Protein AF-X1MJV5-F1 (afdb_monomer)

Nearest PDB structures (foldseek):
  1b0a-assembly1_A  TM=5.212E-01  e=1.208E+00  Escherichia coli K-12
  7cf7-assembly1_A  TM=3.583E-01  e=4.588E+00  Escherichia coli K-12
  5zyo-assembly2_B  TM=3.787E-01  e=8.660E+00  Escherichia coli K-12

Foldseek 3Di:
DDPPDPPPVVPPPPDDDDDPDPDDPDPDPCLSVVVSVLVVCLVDPDQAEEAEDQDPDDSCVVSVVVSVVSCVVSVHHYHYHHDYPPDDPVNRVVSVVVSVVRD

Structure (mmCIF, N/CA/C/O backbone):
data_AF-X1MJV5-F1
#
_entry.id  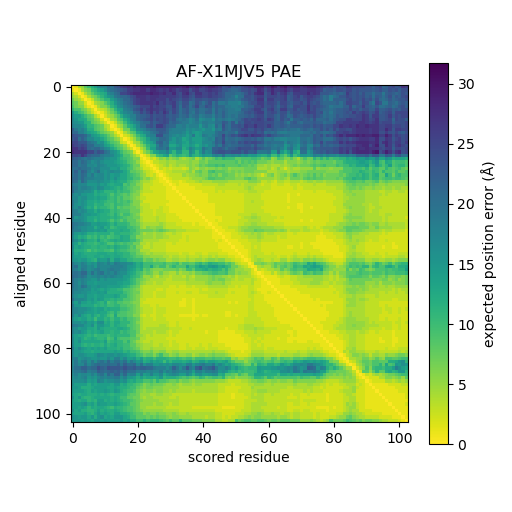 AF-X1MJV5-F1
#
loop_
_atom_site.group_PDB
_atom_site.id
_atom_site.type_symbol
_atom_site.label_atom_id
_atom_site.label_alt_id
_atom_site.label_comp_id
_atom_site.label_asym_id
_atom_site.label_entity_id
_atom_site.label_seq_id
_atom_site.pdbx_PDB_ins_code
_atom_site.Cartn_x
_atom_site.Cartn_y
_atom_site.Cartn_z
_atom_site.occupancy
_atom_site.B_iso_or_equiv
_atom_site.auth_seq_id
_atom_site.auth_comp_id
_atom_site.auth_asym_id
_atom_site.auth_atom_id
_atom_site.pdbx_PDB_model_num
ATOM 1 N N . ILE A 1 1 ? -4.841 -12.733 17.701 1.00 43.59 1 ILE A N 1
ATOM 2 C CA . ILE A 1 1 ? -5.838 -13.041 16.650 1.00 43.59 1 ILE A CA 1
ATOM 3 C C . ILE A 1 1 ? -5.185 -14.092 15.771 1.00 43.59 1 ILE A C 1
ATOM 5 O O . ILE A 1 1 ? -4.184 -13.783 15.140 1.00 43.59 1 ILE A O 1
ATOM 9 N N . PHE A 1 2 ? -5.620 -15.347 15.871 1.00 39.97 2 PHE A N 1
ATOM 10 C CA . PHE A 1 2 ? -5.118 -16.401 14.995 1.00 39.97 2 PHE A CA 1
ATOM 11 C C . PHE A 1 2 ? -5.715 -16.139 13.609 1.00 39.97 2 PHE A C 1
ATOM 13 O O . PHE A 1 2 ? -6.934 -16.061 13.475 1.00 39.97 2 PHE A O 1
ATOM 20 N N . ILE A 1 3 ? -4.864 -15.895 12.608 1.00 44.66 3 ILE A N 1
ATOM 21 C CA . ILE A 1 3 ? -5.269 -15.974 11.201 1.00 44.66 3 ILE A CA 1
ATOM 22 C C . ILE A 1 3 ? -5.415 -17.469 10.931 1.00 44.66 3 ILE A C 1
ATOM 24 O O . ILE A 1 3 ? -4.477 -18.139 10.502 1.00 44.66 3 ILE A O 1
ATOM 28 N N . ASP A 1 4 ? -6.562 -18.010 11.324 1.00 52.66 4 ASP A N 1
ATOM 29 C CA . ASP A 1 4 ? -6.954 -19.359 10.960 1.00 52.66 4 ASP A CA 1
ATOM 30 C C . ASP A 1 4 ? -7.269 -19.326 9.464 1.00 52.66 4 ASP A C 1
ATOM 32 O O . ASP A 1 4 ? -8.219 -18.681 9.032 1.00 52.66 4 ASP A O 1
ATOM 36 N N . GLU A 1 5 ? -6.373 -19.948 8.699 1.00 50.38 5 GLU A N 1
ATOM 37 C CA . GLU A 1 5 ? -6.489 -20.300 7.284 1.00 50.38 5 GLU A CA 1
ATOM 38 C C . GLU A 1 5 ? -6.995 -19.182 6.356 1.00 50.38 5 GLU A C 1
ATOM 40 O O . GLU A 1 5 ? -8.189 -18.985 6.149 1.00 50.38 5 GLU A O 1
ATOM 45 N N . VAL A 1 6 ? -6.058 -18.505 5.678 1.00 53.53 6 VAL A N 1
ATOM 46 C CA . VAL A 1 6 ? -6.387 -17.746 4.462 1.00 53.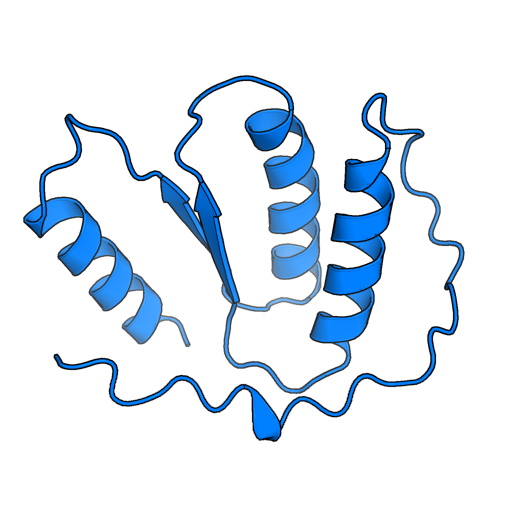53 6 VAL A CA 1
ATOM 47 C C . VAL A 1 6 ? -6.981 -18.742 3.452 1.00 53.53 6 VAL A C 1
ATOM 49 O O . VAL A 1 6 ? -6.271 -19.673 3.059 1.00 53.53 6 VAL A O 1
ATOM 52 N N . PRO A 1 7 ? -8.246 -18.596 3.013 1.00 49.66 7 PRO A N 1
ATOM 53 C CA . PRO A 1 7 ? -8.876 -19.541 2.100 1.00 49.66 7 PRO A CA 1
ATOM 54 C C . PRO A 1 7 ? -8.324 -19.335 0.684 1.00 49.66 7 PRO A C 1
ATOM 56 O O . PRO A 1 7 ? -8.938 -18.712 -0.178 1.00 49.66 7 PRO A O 1
ATOM 59 N N . ILE A 1 8 ? -7.131 -19.875 0.429 1.00 55.03 8 ILE A N 1
ATOM 60 C CA . ILE A 1 8 ? -6.456 -19.822 -0.878 1.00 55.03 8 ILE A CA 1
ATOM 61 C C . ILE A 1 8 ? -7.286 -20.565 -1.947 1.00 55.03 8 ILE A C 1
ATOM 63 O O . ILE A 1 8 ? -7.229 -20.229 -3.127 1.00 55.03 8 ILE A O 1
ATOM 67 N N . ASN A 1 9 ? -8.114 -21.533 -1.536 1.00 50.78 9 ASN A N 1
ATOM 68 C CA . ASN A 1 9 ? -8.869 -22.414 -2.432 1.00 50.78 9 ASN A CA 1
ATOM 69 C C . ASN A 1 9 ? -10.089 -21.771 -3.118 1.00 50.78 9 ASN A C 1
ATOM 71 O O . ASN A 1 9 ? -10.642 -22.380 -4.034 1.00 50.78 9 ASN A O 1
ATOM 75 N N . GLU A 1 10 ? -10.520 -20.570 -2.719 1.00 50.62 10 GLU A N 1
ATOM 76 C CA . GLU A 1 10 ? -11.667 -19.888 -3.347 1.00 50.62 10 GLU A CA 1
ATOM 77 C C . GLU A 1 10 ? -11.268 -18.894 -4.447 1.00 50.62 10 GLU A C 1
ATOM 79 O O . GLU A 1 10 ? -12.118 -18.450 -5.226 1.00 50.62 10 GLU A O 1
ATOM 84 N N . ILE A 1 11 ? -9.974 -18.586 -4.587 1.00 53.12 11 ILE A N 1
ATOM 85 C CA . ILE A 1 11 ? -9.480 -17.725 -5.662 1.00 53.12 11 ILE A CA 1
ATOM 86 C C . ILE A 1 11 ? -9.410 -18.560 -6.945 1.00 53.12 11 ILE A C 1
ATOM 88 O O . ILE A 1 11 ? -8.371 -19.110 -7.307 1.00 53.12 11 ILE A O 1
ATOM 92 N N . ARG A 1 12 ? -10.536 -18.674 -7.660 1.00 52.28 12 ARG A N 1
ATOM 93 C CA . ARG A 1 12 ? -10.522 -19.113 -9.062 1.00 52.28 12 ARG A CA 1
ATOM 94 C C . ARG A 1 12 ? -9.627 -18.157 -9.844 1.00 52.28 12 ARG A C 1
ATOM 96 O O . ARG A 1 12 ? -10.024 -17.018 -10.078 1.00 52.28 12 ARG A O 1
ATOM 103 N N . SER A 1 13 ? -8.450 -18.630 -10.251 1.00 49.16 13 SER A N 1
ATOM 104 C CA . SER A 1 13 ? -7.590 -17.948 -11.215 1.00 49.16 13 SER A CA 1
ATOM 105 C C . SER A 1 13 ? -8.375 -17.780 -12.522 1.00 49.16 13 SER A C 1
ATOM 107 O O . SER A 1 13 ? -8.651 -18.790 -13.180 1.00 49.16 13 SER A O 1
ATOM 109 N N . PRO A 1 14 ? -8.799 -16.560 -12.886 1.00 49.19 14 PRO A N 1
ATOM 110 C CA . PRO A 1 14 ? -9.470 -16.342 -14.151 1.00 49.19 14 PRO A CA 1
ATOM 111 C C . PRO A 1 14 ? -8.436 -16.524 -15.266 1.00 49.19 14 PRO A C 1
ATOM 113 O O . PRO A 1 14 ? -7.238 -16.300 -15.075 1.00 49.19 14 PRO A O 1
ATOM 116 N N . GLU A 1 15 ? -8.892 -16.971 -16.429 1.00 51.75 15 GLU A N 1
ATOM 117 C CA . GLU A 1 15 ? -8.052 -17.051 -17.620 1.00 51.75 15 GLU A CA 1
ATOM 118 C C . GLU A 1 15 ? -7.522 -15.641 -17.941 1.00 51.75 15 GLU A C 1
ATOM 120 O O . GLU A 1 15 ? -8.286 -14.680 -18.027 1.00 51.75 15 GLU A O 1
ATOM 125 N N . PHE A 1 16 ? -6.192 -15.512 -18.021 1.00 54.47 16 PHE A N 1
ATOM 126 C CA . PHE A 1 16 ? -5.476 -14.252 -18.228 1.00 54.47 16 PHE A CA 1
ATOM 127 C C . PHE A 1 16 ? -5.872 -13.615 -19.571 1.00 54.47 16 PHE A C 1
ATOM 129 O O . PHE A 1 16 ? -5.350 -13.995 -20.618 1.00 54.47 16 PHE A O 1
ATOM 136 N N . GLU A 1 17 ? -6.720 -12.588 -19.556 1.00 47.25 17 GLU A N 1
ATOM 137 C CA . GLU A 1 17 ? -6.773 -11.618 -20.651 1.00 47.25 17 GLU A CA 1
ATOM 138 C C . GLU A 1 17 ? -5.849 -10.447 -20.314 1.00 47.25 17 GLU A C 1
ATOM 140 O O . GLU A 1 17 ? -6.175 -9.569 -19.515 1.00 47.25 17 GLU A O 1
ATOM 145 N N . ILE A 1 18 ? -4.662 -10.448 -20.926 1.00 50.16 18 ILE A N 1
ATOM 146 C CA . ILE A 1 18 ? -3.684 -9.364 -20.809 1.00 50.16 18 ILE A CA 1
ATOM 147 C C . ILE A 1 18 ? -4.302 -8.097 -21.409 1.00 50.16 18 ILE A C 1
ATOM 149 O O . ILE A 1 18 ? -4.267 -7.869 -22.622 1.00 50.16 18 ILE A O 1
ATOM 153 N N . ARG A 1 19 ? -4.864 -7.239 -20.558 1.00 53.75 19 ARG A N 1
ATOM 154 C CA . ARG A 1 19 ? -5.161 -5.859 -20.931 1.00 53.75 19 ARG A CA 1
ATOM 155 C C . ARG A 1 19 ? -3.827 -5.135 -21.064 1.00 53.75 19 ARG A C 1
ATOM 157 O O . ARG A 1 19 ? -3.122 -4.938 -20.082 1.00 53.75 19 ARG A O 1
ATOM 164 N N . ASN A 1 20 ? -3.473 -4.753 -22.292 1.00 50.16 20 ASN A N 1
ATOM 165 C CA . ASN A 1 20 ? -2.338 -3.871 -22.561 1.00 50.16 20 ASN A CA 1
ATOM 166 C C . ASN A 1 20 ? -2.635 -2.472 -22.001 1.00 50.16 20 ASN A C 1
ATOM 168 O O . ASN A 1 20 ? -2.964 -1.547 -22.743 1.00 50.16 20 ASN A O 1
ATOM 172 N N . GLU A 1 21 ? -2.554 -2.311 -20.688 1.00 60.72 21 GLU A N 1
ATOM 173 C CA . GLU A 1 21 ? -2.437 -0.991 -20.098 1.00 60.72 21 GLU A CA 1
ATOM 174 C C . GLU A 1 21 ? -1.007 -0.480 -20.267 1.00 60.72 21 GLU A C 1
ATOM 176 O O . GLU A 1 21 ? -0.030 -1.226 -20.172 1.00 60.72 21 GLU A O 1
ATOM 181 N N . GLY A 1 22 ? -0.896 0.812 -20.582 1.00 65.75 22 GLY A N 1
ATOM 182 C CA . GLY A 1 22 ? 0.349 1.513 -20.888 1.00 65.75 22 GLY A CA 1
ATOM 183 C C . GLY A 1 22 ? 1.240 1.721 -19.666 1.00 65.75 22 GLY A C 1
ATOM 184 O O . GLY A 1 22 ? 1.559 2.859 -19.319 1.00 65.75 22 GLY A O 1
ATOM 185 N N . TYR A 1 23 ? 1.629 0.639 -18.999 1.00 73.62 23 TYR A N 1
ATOM 186 C CA . TYR A 1 23 ? 2.639 0.677 -17.955 1.00 73.62 23 TYR A CA 1
ATOM 187 C C . TYR A 1 23 ? 3.990 1.098 -18.534 1.00 73.62 23 TYR A C 1
ATOM 189 O O . TYR A 1 23 ? 4.324 0.734 -19.669 1.00 73.62 23 TYR A O 1
ATOM 197 N N . PRO A 1 24 ? 4.799 1.858 -17.773 1.00 76.69 24 PRO A N 1
ATOM 198 C CA . PRO A 1 24 ? 6.169 2.105 -18.178 1.00 76.69 24 PRO A CA 1
ATOM 199 C C . PRO A 1 24 ? 6.906 0.770 -18.293 1.00 76.69 24 PRO A C 1
ATOM 201 O O . PRO A 1 24 ? 6.609 -0.195 -17.588 1.00 76.69 24 PRO A O 1
ATOM 204 N N . LYS A 1 25 ? 7.899 0.716 -19.179 1.00 81.00 25 LYS A N 1
ATOM 205 C CA . LYS A 1 25 ? 8.775 -0.448 -19.264 1.00 81.00 25 LYS A CA 1
ATOM 206 C C . LYS A 1 25 ? 9.581 -0.544 -17.968 1.00 81.00 25 LYS A C 1
ATOM 208 O O . LYS A 1 25 ? 10.552 0.189 -17.793 1.00 81.00 25 LYS A O 1
ATOM 213 N N . PHE A 1 26 ? 9.161 -1.425 -17.067 1.00 83.88 26 PHE A N 1
ATOM 214 C CA . PHE A 1 26 ? 9.906 -1.712 -15.850 1.00 83.88 26 PHE A CA 1
ATOM 215 C C . PHE A 1 26 ? 11.272 -2.307 -16.199 1.00 83.88 26 PHE A C 1
ATOM 217 O O . PHE A 1 26 ? 11.411 -3.071 -17.155 1.00 83.88 26 PHE A O 1
ATOM 224 N N . HIS A 1 27 ? 12.285 -1.953 -15.409 1.00 83.31 27 HIS A N 1
ATOM 225 C CA . HIS A 1 27 ? 13.604 -2.576 -15.508 1.00 83.31 27 HIS A CA 1
ATOM 226 C C . HIS A 1 27 ? 13.594 -4.026 -15.011 1.00 83.31 27 HIS A C 1
ATOM 228 O O . HIS A 1 27 ? 14.403 -4.829 -15.466 1.00 83.31 27 HIS A O 1
ATOM 234 N N . TRP A 1 28 ? 12.672 -4.353 -14.103 1.00 84.88 28 TRP A N 1
ATOM 235 C CA . TRP A 1 28 ? 12.522 -5.677 -13.511 1.00 84.88 28 TRP A CA 1
ATOM 236 C C . TRP A 1 28 ? 11.370 -6.431 -14.168 1.00 84.88 28 TRP A C 1
ATOM 238 O O . TRP A 1 28 ? 10.263 -5.902 -14.275 1.00 84.88 28 TRP A O 1
ATOM 248 N N . GLU A 1 29 ? 11.631 -7.673 -14.578 1.00 77.00 29 GLU A N 1
ATOM 249 C CA . GLU A 1 29 ? 10.675 -8.509 -15.318 1.00 77.00 29 GLU A CA 1
ATOM 250 C C . GLU A 1 29 ? 9.367 -8.722 -14.543 1.00 77.00 29 GLU A C 1
ATOM 252 O O . GLU A 1 29 ? 8.282 -8.630 -15.115 1.00 77.00 29 GLU A O 1
ATOM 257 N N . PHE A 1 30 ? 9.461 -8.884 -13.222 1.00 82.81 30 PHE A N 1
ATOM 258 C CA . PHE A 1 30 ? 8.306 -9.094 -12.349 1.00 82.81 30 PHE A CA 1
ATOM 259 C C . PHE A 1 30 ? 7.449 -7.837 -12.136 1.00 82.81 30 PHE A C 1
ATOM 261 O O . PHE A 1 30 ? 6.295 -7.949 -11.733 1.00 82.81 30 PHE A O 1
ATOM 268 N N . GLY A 1 31 ? 7.964 -6.634 -12.424 1.00 87.69 31 GLY A N 1
ATOM 269 C CA . GLY A 1 31 ? 7.206 -5.394 -12.225 1.00 87.69 31 GLY A CA 1
ATOM 270 C C . GLY A 1 31 ? 5.950 -5.346 -13.092 1.00 87.69 31 GLY A C 1
ATOM 271 O O . GLY A 1 31 ? 4.883 -4.960 -12.625 1.00 87.69 31 GLY A O 1
ATOM 272 N N . LYS A 1 32 ? 6.050 -5.820 -14.340 1.00 86.50 32 LYS A N 1
ATOM 273 C CA . LYS A 1 32 ? 4.891 -5.931 -15.232 1.00 86.50 32 LYS A CA 1
ATOM 274 C C . LYS A 1 32 ? 3.885 -6.967 -14.715 1.00 86.50 32 LYS A C 1
ATOM 276 O O . LYS A 1 32 ? 2.694 -6.680 -14.677 1.00 86.50 32 LYS A O 1
ATOM 281 N N . GLU A 1 33 ? 4.373 -8.129 -14.283 1.00 88.12 33 GLU A N 1
ATOM 282 C CA . GLU A 1 33 ? 3.531 -9.217 -13.773 1.00 88.12 33 GLU A CA 1
ATOM 283 C C . GLU A 1 33 ? 2.726 -8.793 -12.533 1.00 88.12 33 GLU A C 1
ATOM 285 O O . GLU A 1 33 ? 1.532 -9.081 -12.440 1.00 88.12 33 GLU A O 1
ATOM 290 N N . ILE A 1 34 ? 3.354 -8.072 -11.597 1.00 90.50 34 ILE A N 1
ATOM 291 C CA . ILE A 1 34 ? 2.682 -7.537 -10.404 1.00 90.50 34 ILE A CA 1
ATOM 292 C C . ILE A 1 34 ? 1.518 -6.628 -10.807 1.00 90.50 34 ILE A C 1
ATOM 294 O O . ILE A 1 34 ? 0.407 -6.796 -10.305 1.00 90.50 34 ILE A O 1
ATOM 298 N N . MET A 1 35 ? 1.744 -5.703 -11.743 1.00 91.00 35 MET A N 1
ATOM 299 C CA . MET A 1 35 ? 0.704 -4.769 -12.182 1.00 91.00 35 MET A CA 1
ATOM 300 C C . MET A 1 35 ? -0.465 -5.477 -12.879 1.00 91.00 35 MET A C 1
ATOM 302 O O . MET A 1 35 ? -1.618 -5.165 -12.593 1.00 91.00 35 MET A O 1
ATOM 306 N N . GLU A 1 36 ? -0.193 -6.472 -13.727 1.00 88.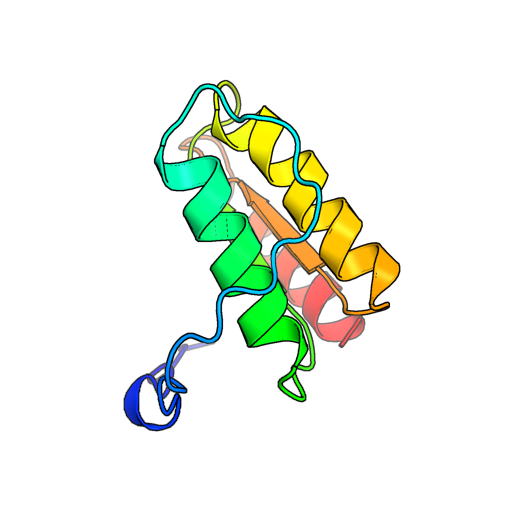94 36 GLU A N 1
ATOM 307 C CA . GLU A 1 36 ? -1.238 -7.272 -14.388 1.00 88.94 36 GLU A CA 1
ATOM 308 C C . GLU A 1 36 ? -2.086 -8.064 -13.377 1.00 88.94 36 GLU A C 1
ATOM 310 O O . GLU A 1 36 ? -3.315 -8.143 -13.494 1.00 88.94 36 GLU A O 1
ATOM 315 N N . LYS A 1 37 ? -1.451 -8.618 -12.338 1.00 90.56 37 LYS A N 1
ATOM 316 C CA . LYS A 1 37 ? -2.158 -9.295 -11.241 1.00 90.56 37 LYS A CA 1
ATOM 317 C C . LYS A 1 37 ? -3.014 -8.326 -10.433 1.00 90.56 37 LYS A C 1
ATOM 319 O O . LYS A 1 37 ? -4.144 -8.670 -10.097 1.00 90.56 37 LYS A O 1
ATOM 324 N N . ILE A 1 38 ? -2.518 -7.122 -10.155 1.00 92.69 38 ILE A N 1
ATOM 325 C CA . ILE A 1 38 ? -3.285 -6.080 -9.458 1.00 92.69 38 ILE A CA 1
ATOM 326 C C . ILE A 1 38 ? -4.514 -5.681 -10.268 1.00 92.69 38 ILE A C 1
ATOM 328 O O . ILE A 1 38 ? -5.608 -5.662 -9.711 1.00 92.69 38 ILE A O 1
ATOM 332 N N . ASP A 1 39 ? -4.375 -5.433 -11.572 1.00 91.00 39 ASP A N 1
ATOM 333 C CA . ASP A 1 39 ? -5.522 -5.123 -12.437 1.00 91.00 39 ASP A CA 1
ATOM 334 C C . ASP A 1 39 ? -6.568 -6.236 -12.409 1.00 91.00 39 ASP A C 1
ATOM 336 O O . ASP A 1 39 ? -7.769 -5.971 -12.396 1.00 91.00 39 ASP A O 1
ATOM 340 N N . THR A 1 40 ? -6.116 -7.489 -12.361 1.00 89.00 40 THR A N 1
ATOM 341 C CA . THR A 1 40 ? -6.999 -8.652 -12.258 1.00 89.00 40 THR A CA 1
ATOM 342 C C . THR A 1 40 ? -7.729 -8.678 -10.918 1.00 89.00 40 THR A C 1
ATOM 344 O O . THR A 1 40 ? -8.952 -8.783 -10.898 1.00 89.00 40 THR A O 1
ATOM 347 N N . ILE A 1 41 ? -7.001 -8.541 -9.807 1.00 90.75 41 ILE A N 1
ATOM 348 C CA . ILE A 1 41 ? -7.552 -8.552 -8.444 1.00 90.75 41 ILE A CA 1
ATOM 349 C C . ILE A 1 41 ? -8.551 -7.408 -8.242 1.00 90.75 41 ILE A C 1
ATOM 351 O O . ILE A 1 41 ? -9.584 -7.605 -7.611 1.00 90.75 41 ILE A O 1
ATOM 355 N N . LEU A 1 42 ? -8.293 -6.236 -8.820 1.00 90.25 42 LEU A N 1
ATOM 356 C CA . LEU A 1 42 ? -9.188 -5.079 -8.745 1.00 90.25 42 LEU A CA 1
ATOM 357 C C . LEU A 1 42 ? -10.523 -5.280 -9.479 1.00 90.25 42 LEU A C 1
ATOM 359 O O . LEU A 1 42 ? -11.471 -4.548 -9.208 1.00 90.25 42 LEU A O 1
ATOM 363 N N . ASN A 1 43 ? -10.634 -6.272 -10.371 1.00 90.00 43 ASN A N 1
ATOM 364 C CA . ASN A 1 43 ? -11.924 -6.657 -10.957 1.00 90.00 43 ASN A CA 1
ATOM 365 C C . ASN A 1 43 ? -12.781 -7.504 -10.001 1.00 90.00 43 ASN A C 1
ATOM 367 O O . ASN A 1 43 ? -13.963 -7.723 -10.272 1.00 90.00 43 ASN A O 1
ATOM 371 N N . TYR A 1 44 ? -12.209 -7.990 -8.897 1.00 89.94 44 TYR A N 1
ATOM 372 C CA . TYR A 1 44 ? -12.947 -8.665 -7.836 1.00 89.94 44 TYR A CA 1
ATOM 373 C C . TYR A 1 44 ? -13.451 -7.661 -6.799 1.00 89.94 44 TYR A C 1
ATOM 375 O O . TYR A 1 44 ? -12.870 -6.600 -6.585 1.00 89.94 44 TYR A O 1
ATOM 383 N N . ASN A 1 45 ? -14.528 -8.029 -6.103 1.00 89.12 45 ASN A N 1
ATOM 384 C CA . ASN A 1 45 ? -15.066 -7.234 -5.004 1.00 89.12 45 ASN A CA 1
ATOM 385 C C . ASN A 1 45 ? -14.245 -7.446 -3.720 1.00 89.12 45 ASN A C 1
ATOM 387 O O . ASN A 1 45 ? -14.670 -8.168 -2.817 1.00 89.12 45 ASN A O 1
ATOM 391 N N . ILE A 1 46 ? -13.050 -6.860 -3.671 1.00 93.06 46 ILE A N 1
ATOM 392 C CA . ILE A 1 46 ? -12.173 -6.879 -2.495 1.00 93.06 46 ILE A CA 1
ATOM 393 C C . ILE A 1 46 ? -12.439 -5.674 -1.584 1.00 93.06 46 ILE A C 1
ATOM 395 O O . ILE A 1 46 ? -12.671 -4.565 -2.059 1.00 93.06 46 ILE A O 1
ATOM 399 N N . ALA A 1 47 ? -12.370 -5.887 -0.268 1.00 94.62 47 ALA A N 1
ATOM 400 C CA . ALA A 1 47 ? -12.545 -4.819 0.723 1.00 94.62 47 ALA A CA 1
ATOM 401 C C . ALA A 1 47 ? -11.287 -3.945 0.881 1.00 94.62 47 ALA A C 1
ATOM 403 O O . ALA A 1 47 ? -11.374 -2.769 1.208 1.00 94.62 47 ALA A O 1
ATOM 404 N N . GLY A 1 48 ? -10.111 -4.509 0.608 1.00 94.31 48 GLY A N 1
ATOM 405 C CA . GLY A 1 48 ? -8.828 -3.828 0.704 1.00 94.31 48 GLY A CA 1
ATOM 406 C C . GLY A 1 48 ? -7.684 -4.756 0.307 1.00 94.31 48 GLY A C 1
ATOM 407 O O . GLY A 1 48 ? -7.894 -5.949 0.081 1.00 94.31 48 GLY A O 1
ATOM 408 N N . ALA A 1 49 ? -6.473 -4.216 0.219 1.00 95.56 49 ALA A N 1
ATOM 409 C CA . ALA A 1 49 ? -5.269 -4.985 -0.076 1.00 95.56 49 ALA A CA 1
ATOM 410 C C . ALA A 1 49 ? -4.106 -4.596 0.842 1.00 95.56 49 ALA A C 1
ATOM 412 O O . ALA A 1 49 ? -3.945 -3.434 1.212 1.00 95.56 49 ALA A O 1
ATOM 413 N N . ILE A 1 50 ? -3.277 -5.580 1.190 1.00 95.19 50 ILE A N 1
ATOM 414 C CA . ILE A 1 50 ? -2.061 -5.381 1.980 1.00 95.19 50 ILE A CA 1
ATOM 415 C C . ILE A 1 50 ? -0.885 -5.929 1.175 1.00 95.19 50 ILE A C 1
ATOM 417 O O . ILE A 1 50 ? -0.871 -7.108 0.826 1.00 95.19 50 ILE A O 1
ATOM 421 N N . GLU A 1 51 ? 0.098 -5.083 0.886 1.00 92.81 51 GLU A N 1
ATOM 422 C CA . GLU A 1 51 ? 1.385 -5.500 0.325 1.00 92.81 51 GLU A CA 1
ATOM 423 C C . GLU A 1 51 ? 2.408 -5.581 1.456 1.00 92.81 51 GLU A C 1
ATOM 425 O O . GLU A 1 51 ? 2.552 -4.639 2.232 1.00 92.81 51 GLU A O 1
ATOM 430 N N . ILE A 1 52 ? 3.115 -6.706 1.555 1.00 91.25 52 ILE A N 1
ATOM 431 C CA . ILE A 1 52 ? 4.127 -6.940 2.585 1.00 91.25 52 ILE A CA 1
ATOM 432 C C . ILE A 1 52 ? 5.496 -6.978 1.912 1.00 91.25 52 ILE A C 1
ATOM 434 O O . ILE A 1 52 ? 5.692 -7.750 0.975 1.00 91.25 52 ILE A O 1
ATOM 438 N N . SER A 1 53 ? 6.450 -6.196 2.412 1.00 88.31 53 SER A N 1
ATOM 439 C CA . SER A 1 53 ? 7.842 -6.251 1.953 1.00 88.31 53 SER A CA 1
ATOM 440 C C . SER A 1 53 ? 8.807 -6.228 3.132 1.00 88.31 53 SER A C 1
ATOM 442 O O . SER A 1 53 ? 8.551 -5.596 4.154 1.00 88.31 53 SER A O 1
ATOM 444 N N . SER A 1 54 ? 9.938 -6.912 2.981 1.00 85.62 54 SER A N 1
ATOM 445 C CA . SER A 1 54 ? 11.070 -6.851 3.910 1.00 85.62 54 SER A CA 1
ATOM 446 C C . SER A 1 54 ? 12.195 -5.933 3.425 1.00 85.62 54 SER A C 1
ATOM 448 O O . SER A 1 54 ? 13.266 -5.887 4.028 1.00 85.62 54 SER A O 1
ATOM 450 N N . PHE A 1 55 ? 11.990 -5.228 2.309 1.00 78.38 55 PHE A N 1
ATOM 451 C CA . PHE A 1 55 ? 13.002 -4.393 1.676 1.00 78.38 55 PHE A CA 1
ATOM 452 C C . PHE A 1 55 ? 12.564 -2.928 1.680 1.00 78.38 55 PHE A C 1
ATOM 454 O O . PHE A 1 55 ? 11.602 -2.533 1.023 1.00 78.38 55 PHE A O 1
ATOM 461 N N . GLN A 1 56 ? 13.306 -2.084 2.403 1.00 68.56 56 GLN A N 1
ATOM 462 C CA . GLN A 1 56 ? 13.014 -0.646 2.458 1.00 68.56 56 GLN A CA 1
ATOM 463 C C . GLN A 1 56 ? 13.357 0.091 1.155 1.00 68.56 56 GLN A C 1
ATOM 465 O O . GLN A 1 56 ? 12.801 1.155 0.888 1.00 68.56 56 GLN A O 1
ATOM 470 N N . CYS A 1 57 ? 14.323 -0.410 0.378 1.00 76.88 57 CYS A N 1
ATOM 471 C CA . CYS A 1 57 ? 14.870 0.286 -0.783 1.00 76.88 57 CYS A CA 1
ATOM 472 C C . CYS A 1 57 ? 15.171 -0.676 -1.939 1.00 76.88 57 CYS A C 1
ATOM 474 O O . CYS A 1 57 ? 15.537 -1.829 -1.729 1.00 76.88 57 CYS A O 1
ATOM 476 N N . GLY A 1 58 ? 15.019 -0.188 -3.173 1.00 83.62 58 GLY A N 1
ATOM 477 C CA . GLY A 1 58 ? 15.274 -0.961 -4.388 1.00 83.62 58 GLY A CA 1
ATOM 478 C C . GLY A 1 58 ? 14.066 -1.019 -5.316 1.00 83.62 58 GLY A C 1
ATOM 479 O O . GLY A 1 58 ? 13.297 -0.063 -5.412 1.00 83.62 58 GLY A O 1
ATOM 480 N N . CYS A 1 59 ? 13.926 -2.144 -6.015 1.00 85.12 59 CYS A N 1
ATOM 481 C CA . CYS A 1 59 ? 12.821 -2.414 -6.935 1.00 85.12 59 CYS A CA 1
ATOM 482 C C . CYS A 1 59 ? 11.452 -2.267 -6.269 1.00 85.12 59 CYS A C 1
ATOM 484 O O . CYS A 1 59 ? 10.572 -1.631 -6.844 1.00 85.12 59 CYS A O 1
ATOM 486 N N . ASP A 1 60 ? 11.309 -2.786 -5.051 1.00 84.00 60 ASP A N 1
ATOM 487 C CA . ASP A 1 60 ? 10.059 -2.794 -4.291 1.00 84.00 60 ASP A CA 1
ATOM 488 C C . ASP A 1 60 ? 9.564 -1.372 -4.044 1.00 84.00 60 ASP A C 1
ATOM 490 O O . ASP A 1 60 ? 8.422 -1.055 -4.351 1.00 84.00 60 ASP A O 1
ATOM 494 N N . ALA A 1 61 ? 10.452 -0.469 -3.615 1.00 84.88 61 ALA A N 1
ATOM 495 C CA . ALA A 1 61 ? 10.105 0.930 -3.382 1.00 84.88 61 ALA A CA 1
ATOM 496 C C . ALA A 1 61 ? 9.624 1.639 -4.660 1.00 84.88 61 ALA A C 1
ATOM 498 O O . ALA A 1 61 ? 8.758 2.504 -4.591 1.00 84.88 61 ALA A O 1
ATOM 499 N N . VAL A 1 62 ? 10.163 1.273 -5.830 1.00 88.31 62 VAL A N 1
ATOM 500 C CA . VAL A 1 62 ? 9.715 1.831 -7.115 1.00 88.31 62 VAL A CA 1
ATOM 501 C C . VAL A 1 62 ? 8.369 1.241 -7.518 1.00 88.31 62 VAL A C 1
ATOM 503 O O . VAL A 1 62 ? 7.472 1.989 -7.893 1.00 88.31 62 VAL A O 1
ATOM 506 N N . ILE A 1 63 ? 8.222 -0.084 -7.461 1.00 89.88 63 ILE A N 1
ATOM 507 C CA . ILE A 1 63 ? 7.015 -0.793 -7.902 1.00 89.88 63 ILE A CA 1
ATOM 508 C C . ILE A 1 63 ? 5.830 -0.450 -6.999 1.00 89.88 63 ILE A C 1
ATOM 510 O O . ILE A 1 63 ? 4.763 -0.122 -7.520 1.00 89.88 63 ILE A O 1
ATOM 514 N N . LYS A 1 64 ? 6.036 -0.403 -5.679 1.00 90.75 64 LYS A N 1
ATOM 515 C CA . LYS A 1 64 ? 5.050 0.006 -4.672 1.00 90.75 64 LYS A CA 1
ATOM 516 C C . LYS A 1 64 ? 4.324 1.295 -5.053 1.00 90.75 64 LYS A C 1
ATOM 518 O O . LYS A 1 64 ? 3.111 1.374 -4.904 1.00 90.75 64 LYS A O 1
ATOM 523 N N . GLU A 1 65 ? 5.021 2.309 -5.564 1.00 91.56 65 GLU A N 1
ATOM 524 C CA . GLU A 1 65 ? 4.380 3.581 -5.937 1.00 91.56 65 GLU A CA 1
ATOM 525 C C . GLU A 1 65 ? 3.349 3.409 -7.065 1.00 91.56 65 GLU A C 1
ATOM 527 O O . GLU A 1 65 ? 2.324 4.095 -7.096 1.00 91.56 65 GLU A O 1
ATOM 532 N N . PHE A 1 66 ? 3.577 2.466 -7.984 1.00 92.62 66 PHE A N 1
ATOM 533 C CA . PHE A 1 66 ? 2.604 2.117 -9.020 1.00 92.62 66 PHE A CA 1
ATOM 534 C C . PH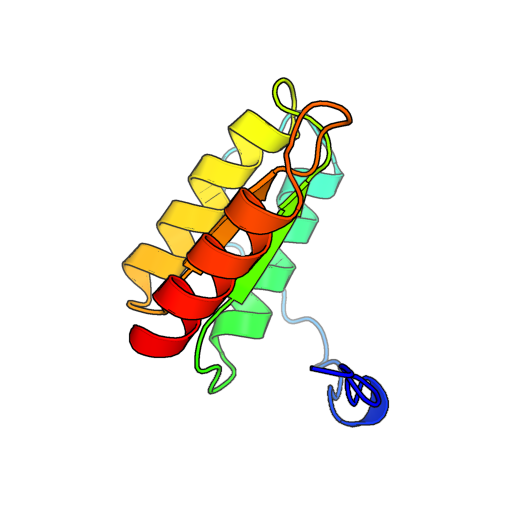E A 1 66 ? 1.439 1.310 -8.446 1.00 92.62 66 PHE A C 1
ATOM 536 O O . PHE A 1 66 ? 0.287 1.590 -8.792 1.00 92.62 6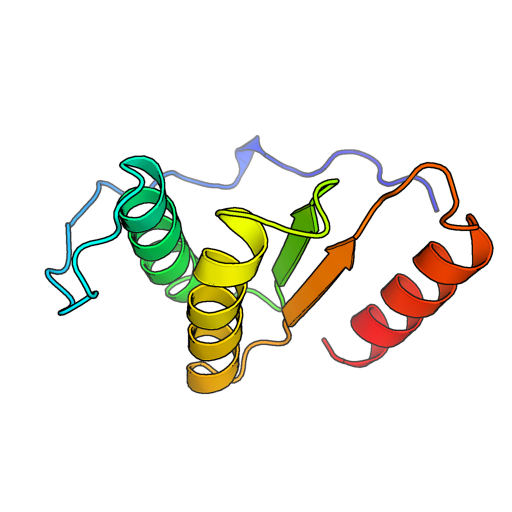6 PHE A O 1
ATOM 543 N N . VAL A 1 67 ? 1.729 0.361 -7.554 1.00 93.94 67 VAL A N 1
ATOM 544 C CA . VAL A 1 67 ? 0.727 -0.455 -6.855 1.00 93.94 67 VAL A CA 1
ATOM 545 C C . VAL A 1 67 ? -0.218 0.427 -6.038 1.00 93.94 67 VAL A C 1
ATOM 547 O O . VAL A 1 67 ? -1.429 0.428 -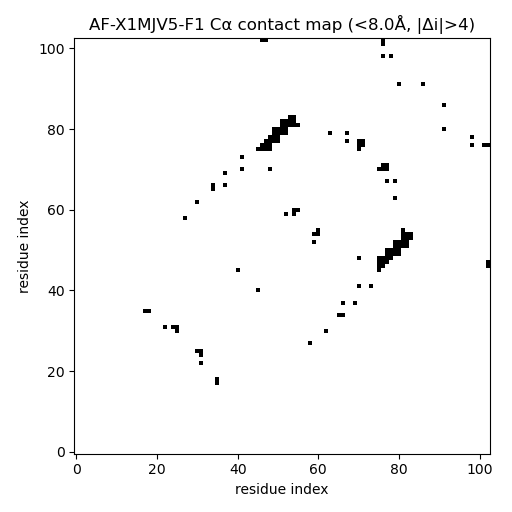6.262 1.00 93.94 67 VAL A O 1
ATOM 550 N N . GLU A 1 68 ? 0.327 1.256 -5.151 1.00 94.56 68 GLU A N 1
ATOM 551 C CA . GLU A 1 68 ? -0.437 2.160 -4.290 1.00 94.56 68 GLU A CA 1
ATOM 552 C C . GLU A 1 68 ? -1.292 3.126 -5.116 1.00 94.56 68 GLU A C 1
ATOM 554 O O . GLU A 1 68 ? -2.476 3.336 -4.830 1.00 94.56 68 GLU A O 1
ATOM 559 N N . LYS A 1 69 ? -0.729 3.673 -6.202 1.00 93.81 69 LYS A N 1
ATOM 560 C CA . LYS A 1 69 ? -1.473 4.532 -7.125 1.00 93.81 69 LYS A CA 1
ATOM 561 C C . LYS A 1 69 ? -2.677 3.808 -7.726 1.00 93.81 69 LYS A C 1
ATOM 563 O O . LYS A 1 69 ? -3.735 4.427 -7.850 1.00 93.81 69 LYS A O 1
ATOM 568 N N . LYS A 1 70 ? -2.547 2.529 -8.083 1.00 93.25 70 LYS A N 1
ATOM 569 C CA . LYS A 1 70 ? -3.643 1.743 -8.662 1.00 93.25 70 LYS A CA 1
ATOM 570 C C . LYS A 1 70 ? -4.782 1.505 -7.688 1.00 93.25 70 LYS A C 1
ATOM 572 O O . LYS A 1 70 ? -5.931 1.779 -8.040 1.00 93.25 70 LYS A O 1
ATOM 577 N N . PHE A 1 71 ? -4.483 1.082 -6.465 1.00 95.12 7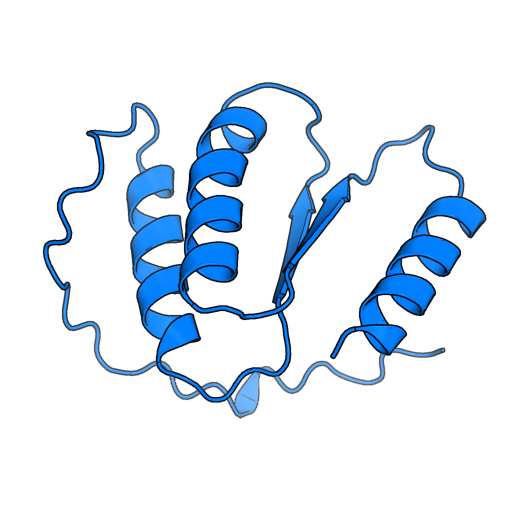1 PHE A N 1
ATOM 578 C CA . PHE A 1 71 ? -5.513 0.908 -5.439 1.00 95.12 71 PHE A CA 1
ATOM 579 C C . PHE A 1 71 ? -6.201 2.234 -5.099 1.00 95.12 71 PHE A C 1
ATOM 581 O O . PHE A 1 71 ? -7.431 2.310 -5.069 1.00 95.12 71 PHE A O 1
ATOM 588 N N . LYS A 1 72 ? -5.432 3.324 -4.990 1.00 93.88 72 LYS A N 1
ATOM 589 C CA . LYS A 1 72 ? -5.978 4.669 -4.766 1.00 93.88 72 LYS A CA 1
ATOM 590 C C . LYS A 1 72 ? -6.912 5.129 -5.889 1.00 93.88 72 LYS A C 1
ATOM 592 O O . LYS A 1 72 ? -7.954 5.718 -5.610 1.00 93.88 72 LYS A O 1
ATOM 597 N N . GLN A 1 73 ? -6.568 4.865 -7.151 1.00 94.19 73 GLN A N 1
ATOM 598 C CA . GLN A 1 73 ? -7.417 5.193 -8.306 1.00 94.19 73 GLN A CA 1
ATOM 599 C C . GLN A 1 73 ? -8.733 4.407 -8.308 1.00 94.19 73 GLN A C 1
ATOM 601 O O . GLN A 1 73 ? -9.770 4.965 -8.665 1.00 94.19 73 GLN A O 1
ATOM 606 N N . ASN A 1 74 ? -8.699 3.153 -7.857 1.00 93.69 74 ASN A N 1
ATOM 607 C CA . ASN A 1 74 ? -9.881 2.301 -7.720 1.00 93.69 74 ASN A CA 1
ATOM 608 C C . ASN A 1 74 ? -10.663 2.550 -6.422 1.00 93.69 74 ASN A C 1
ATOM 610 O O . ASN A 1 74 ? -11.718 1.958 -6.224 1.00 93.69 74 ASN A O 1
ATOM 614 N N . LYS A 1 75 ? -10.192 3.475 -5.570 1.00 95.06 75 LYS A N 1
ATOM 615 C CA . LYS A 1 75 ? -10.779 3.794 -4.258 1.00 95.06 75 LYS A CA 1
ATOM 616 C C . LYS A 1 75 ? -10.863 2.576 -3.332 1.00 95.06 75 LYS A C 1
ATOM 618 O O . LYS A 1 75 ? -11.751 2.502 -2.490 1.00 95.06 75 LYS A O 1
ATOM 623 N N . THR A 1 76 ? -9.924 1.650 -3.483 1.00 95.69 76 THR A N 1
ATOM 624 C CA . THR A 1 76 ? -9.791 0.467 -2.636 1.00 95.69 76 THR A CA 1
ATOM 625 C C . THR A 1 76 ? -8.743 0.756 -1.557 1.00 95.69 76 THR A C 1
ATOM 627 O O . THR A 1 76 ? -7.637 1.183 -1.907 1.00 95.69 76 THR A O 1
ATOM 630 N N . PRO A 1 77 ? -9.053 0.552 -0.264 1.00 96.62 77 PRO A N 1
ATOM 631 C CA . PRO A 1 77 ? -8.082 0.681 0.818 1.00 96.62 77 PRO A CA 1
ATOM 632 C C . PRO A 1 77 ? -6.830 -0.165 0.566 1.00 96.62 77 PRO A C 1
ATOM 634 O O . PRO A 1 77 ? -6.918 -1.335 0.190 1.00 96.62 77 PRO A O 1
ATOM 637 N N . PHE A 1 78 ? -5.656 0.427 0.783 1.00 96.50 78 PHE A N 1
ATOM 638 C CA . PHE A 1 78 ? -4.375 -0.242 0.586 1.00 96.50 78 PHE A CA 1
ATOM 639 C C . PHE A 1 78 ? -3.391 0.075 1.712 1.00 96.50 78 PHE A C 1
ATOM 641 O O . PHE A 1 78 ? -3.228 1.238 2.086 1.00 96.50 78 PHE A O 1
ATOM 648 N N . LEU A 1 79 ? -2.712 -0.954 2.220 1.00 95.44 79 LEU A N 1
ATOM 649 C CA . LEU A 1 79 ? -1.664 -0.841 3.230 1.00 95.44 79 LEU A CA 1
ATOM 650 C C . LEU A 1 79 ? -0.362 -1.457 2.714 1.00 95.44 79 LEU A C 1
ATOM 652 O O . LEU A 1 79 ? -0.306 -2.643 2.410 1.00 95.44 79 LEU A O 1
ATOM 656 N N . TYR A 1 80 ? 0.714 -0.672 2.712 1.00 92.69 80 TYR A N 1
ATOM 657 C CA . TYR A 1 80 ? 2.066 -1.191 2.505 1.00 92.69 80 TYR A CA 1
ATOM 658 C C . TYR A 1 80 ? 2.745 -1.469 3.849 1.00 92.69 80 TYR A C 1
ATOM 660 O O . TYR A 1 80 ? 3.065 -0.541 4.598 1.00 92.69 80 TYR A O 1
ATOM 668 N N . LEU A 1 81 ? 2.960 -2.735 4.182 1.00 91.25 81 LEU A N 1
ATOM 669 C CA . LEU A 1 81 ? 3.520 -3.195 5.445 1.00 91.25 81 LEU A CA 1
ATOM 670 C C . LEU A 1 81 ? 4.988 -3.602 5.269 1.00 91.25 81 LEU A C 1
ATOM 672 O O . LEU A 1 81 ? 5.297 -4.669 4.748 1.00 91.25 81 LEU A O 1
ATOM 676 N N . LEU A 1 82 ? 5.896 -2.749 5.745 1.00 87.38 82 LEU A N 1
ATOM 677 C CA . LEU A 1 82 ? 7.309 -3.095 5.875 1.00 87.38 82 LEU A CA 1
ATOM 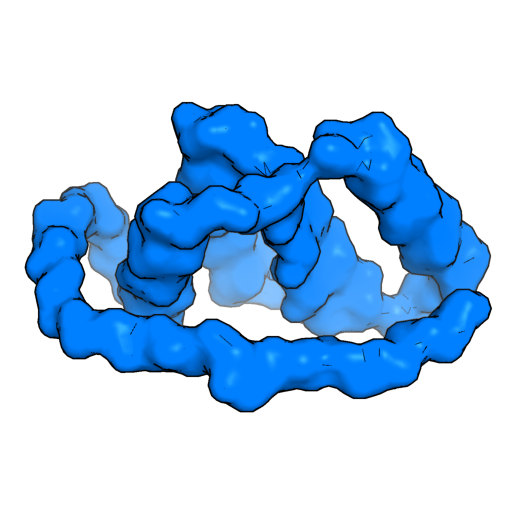678 C C . LEU A 1 82 ? 7.541 -3.950 7.121 1.00 87.38 82 LEU A C 1
ATOM 680 O O . LEU A 1 82 ? 7.089 -3.580 8.207 1.00 87.38 82 LEU A O 1
ATOM 684 N N . ILE A 1 83 ? 8.249 -5.063 6.946 1.00 86.19 83 ILE A N 1
ATOM 685 C CA . ILE A 1 83 ? 8.709 -5.940 8.021 1.00 86.19 83 ILE A CA 1
ATOM 686 C C . ILE A 1 83 ? 10.237 -5.937 8.006 1.00 86.19 83 I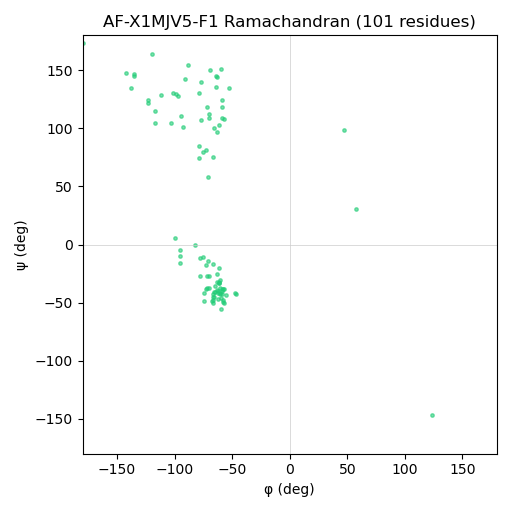LE A C 1
ATOM 688 O O . ILE A 1 83 ? 10.852 -6.576 7.155 1.00 86.19 83 ILE A O 1
ATOM 692 N N . ASP A 1 84 ? 10.850 -5.236 8.953 1.00 77.62 84 ASP A N 1
ATOM 693 C CA . ASP A 1 84 ? 12.295 -5.285 9.184 1.00 77.62 84 ASP A CA 1
ATOM 694 C C . ASP A 1 84 ? 12.610 -5.790 10.605 1.00 77.62 84 ASP A C 1
ATOM 696 O O . ASP A 1 84 ? 11.741 -5.832 11.476 1.00 77.62 84 ASP A O 1
ATOM 700 N N . GLU A 1 85 ? 13.861 -6.195 10.846 1.00 65.69 85 GLU A N 1
ATOM 701 C CA . GLU A 1 85 ? 14.318 -6.738 12.140 1.00 65.69 85 GLU A CA 1
ATOM 702 C C . GLU A 1 85 ? 14.187 -5.731 13.302 1.00 65.69 85 GLU A C 1
ATOM 704 O O . GLU A 1 85 ? 14.136 -6.114 14.471 1.00 65.69 85 GLU A O 1
ATOM 709 N N . HIS A 1 86 ? 14.092 -4.437 12.997 1.00 65.31 86 HIS A N 1
ATOM 710 C CA . HIS A 1 86 ? 13.914 -3.364 13.971 1.00 65.31 86 HIS A CA 1
ATOM 711 C C . HIS A 1 86 ? 12.443 -2.971 14.168 1.00 65.31 86 HIS A C 1
ATOM 713 O O . HIS A 1 86 ? 12.133 -2.148 15.036 1.00 65.31 86 HIS A O 1
ATOM 719 N N . THR A 1 87 ? 11.525 -3.555 13.398 1.00 66.50 87 THR A N 1
ATOM 720 C CA . THR A 1 87 ? 10.103 -3.253 13.469 1.00 66.50 87 THR A CA 1
ATOM 721 C C . THR A 1 87 ? 9.514 -3.946 14.690 1.00 66.50 87 THR A C 1
ATOM 723 O O . THR A 1 87 ? 9.336 -5.161 14.724 1.00 66.50 87 THR A O 1
ATOM 726 N N . GLY A 1 88 ? 9.194 -3.162 15.720 1.00 71.88 88 GLY A N 1
ATOM 727 C CA . GLY A 1 88 ? 8.524 -3.677 16.910 1.00 71.88 88 GLY A CA 1
ATOM 728 C C . GLY A 1 88 ? 7.125 -4.217 16.589 1.00 71.88 88 GLY A C 1
ATOM 729 O O . GLY A 1 88 ? 6.337 -3.552 15.915 1.00 71.88 88 GLY A O 1
ATOM 730 N N . GLU A 1 89 ? 6.799 -5.389 17.137 1.00 73.69 89 GLU A N 1
ATOM 731 C CA . GLU A 1 89 ? 5.516 -6.098 16.978 1.00 73.69 89 GLU A CA 1
ATOM 732 C C . GLU A 1 89 ? 4.290 -5.189 17.194 1.00 73.69 89 GLU A C 1
ATOM 734 O O . GLU A 1 89 ? 3.351 -5.187 16.397 1.00 73.69 89 GLU A O 1
ATOM 739 N N . ALA A 1 90 ? 4.346 -4.321 18.210 1.00 77.12 90 ALA A N 1
ATOM 740 C CA . ALA A 1 90 ? 3.278 -3.372 18.525 1.00 77.12 90 ALA A CA 1
ATOM 741 C C . ALA A 1 90 ? 2.989 -2.371 17.385 1.00 77.12 90 ALA A C 1
ATOM 743 O O . ALA A 1 90 ? 1.841 -1.971 17.179 1.00 77.12 90 ALA A O 1
ATOM 744 N N . GLY A 1 91 ? 4.014 -1.980 16.620 1.00 82.81 91 GLY A N 1
ATOM 745 C CA . GLY A 1 91 ? 3.874 -1.068 15.485 1.00 82.81 91 GLY A CA 1
ATOM 746 C C . GLY A 1 91 ? 3.143 -1.712 14.308 1.00 82.81 91 GLY A C 1
ATOM 747 O O . GLY A 1 91 ? 2.326 -1.061 13.661 1.00 82.81 91 GLY A O 1
ATOM 748 N N . ILE A 1 92 ? 3.386 -3.000 14.057 1.00 88.19 92 ILE A N 1
ATOM 749 C CA . ILE A 1 92 ? 2.678 -3.770 13.024 1.00 88.19 92 ILE A CA 1
ATOM 750 C C . ILE A 1 92 ? 1.214 -3.946 13.421 1.00 88.19 92 ILE A C 1
ATOM 752 O O . ILE A 1 92 ? 0.330 -3.638 12.622 1.00 88.19 92 ILE A O 1
ATOM 756 N N . GLN A 1 93 ? 0.957 -4.376 14.659 1.00 89.25 93 GLN A N 1
ATOM 757 C CA . GLN A 1 93 ? -0.401 -4.616 15.146 1.00 89.25 93 GLN A CA 1
ATOM 758 C C . GLN A 1 93 ? -1.266 -3.353 15.053 1.00 89.25 93 GLN A C 1
ATOM 760 O O . GLN A 1 93 ? -2.330 -3.392 14.444 1.00 89.25 93 GLN A O 1
ATOM 765 N N . THR A 1 94 ? -0.772 -2.215 15.549 1.00 90.38 94 THR A N 1
ATOM 766 C CA . THR A 1 94 ? -1.510 -0.938 15.502 1.00 90.38 94 THR A CA 1
ATOM 767 C C . THR A 1 94 ? -1.856 -0.525 14.067 1.00 90.38 94 THR A C 1
ATOM 769 O O . THR A 1 94 ? -2.932 0.005 13.805 1.00 90.38 94 THR A O 1
ATOM 772 N N . ARG A 1 95 ? -0.952 -0.761 13.107 1.00 92.25 95 ARG A N 1
ATOM 773 C CA . ARG A 1 95 ? -1.186 -0.419 11.695 1.00 92.25 95 ARG A CA 1
ATOM 774 C C . ARG A 1 95 ? -2.214 -1.333 11.040 1.00 92.25 95 ARG A C 1
ATOM 776 O O . ARG A 1 95 ? -2.996 -0.854 10.226 1.00 92.25 95 ARG A O 1
ATOM 783 N N . LEU A 1 96 ? -2.205 -2.621 11.383 1.00 93.12 96 LEU A N 1
ATOM 784 C CA . LEU A 1 96 ? -3.218 -3.568 10.923 1.00 93.12 96 LEU A CA 1
ATOM 785 C C . LEU A 1 96 ? -4.590 -3.229 11.509 1.00 93.12 96 LEU A C 1
ATOM 787 O O . LEU A 1 96 ? -5.556 -3.176 10.760 1.00 93.12 96 LEU A O 1
ATOM 791 N N . GLU A 1 97 ? -4.666 -2.932 12.807 1.00 92.81 97 GLU A N 1
ATOM 792 C CA . GLU A 1 97 ? -5.898 -2.478 13.466 1.00 92.81 97 GLU A CA 1
ATOM 793 C C . GLU A 1 97 ? -6.444 -1.213 12.791 1.00 92.81 97 GLU A C 1
ATOM 795 O O . GLU A 1 97 ? -7.587 -1.198 12.344 1.00 92.81 97 GLU A O 1
ATOM 800 N N . ALA A 1 98 ? -5.596 -0.200 12.592 1.00 94.62 98 ALA A N 1
ATOM 801 C CA . ALA A 1 98 ? -5.992 1.028 11.908 1.00 94.62 98 ALA A CA 1
ATOM 802 C C . ALA A 1 98 ? -6.435 0.794 10.454 1.00 94.62 98 ALA A C 1
ATOM 804 O O . ALA A 1 98 ? -7.291 1.517 9.960 1.00 94.62 98 ALA A O 1
ATOM 805 N N . PHE A 1 99 ? -5.863 -0.187 9.750 1.00 95.75 99 PHE A N 1
ATOM 806 C CA . PHE A 1 99 ? -6.293 -0.534 8.395 1.00 95.75 99 PHE A CA 1
ATOM 807 C C . PHE A 1 99 ? -7.644 -1.255 8.383 1.00 95.75 99 PHE A C 1
ATOM 809 O O . PHE A 1 99 ? -8.474 -0.964 7.525 1.00 95.75 99 PHE A O 1
ATOM 816 N N . MET A 1 100 ? -7.894 -2.138 9.351 1.00 94.12 100 MET A N 1
ATOM 817 C CA . MET A 1 100 ? -9.187 -2.809 9.507 1.00 94.12 100 MET A CA 1
ATOM 818 C C . MET A 1 100 ? -10.335 -1.818 9.749 1.00 94.12 100 MET A C 1
ATOM 820 O O . MET A 1 100 ? -11.445 -2.074 9.305 1.00 94.12 100 MET A O 1
ATOM 824 N N . ASP A 1 101 ? -10.073 -0.671 10.379 1.00 93.69 101 ASP A N 1
ATOM 825 C CA . ASP A 1 101 ? -11.070 0.399 10.543 1.00 93.69 101 ASP A CA 1
ATOM 826 C C . ASP A 1 101 ? -11.396 1.144 9.229 1.00 93.69 101 ASP A C 1
ATOM 828 O O . ASP A 1 101 ? -12.363 1.906 9.169 1.00 93.69 101 ASP A O 1
ATOM 832 N N . THR A 1 102 ? -10.578 0.975 8.181 1.00 90.31 102 THR A N 1
ATOM 833 C CA . THR A 1 102 ? -10.758 1.654 6.881 1.00 90.31 102 THR A CA 1
ATOM 834 C C . THR A 1 102 ? -11.513 0.839 5.836 1.00 90.31 102 THR A C 1
ATOM 836 O O . THR A 1 102 ? -11.928 1.423 4.830 1.00 90.31 102 THR A O 1
ATOM 839 N N . ILE A 1 103 ? -11.651 -0.473 6.043 1.00 88.31 103 ILE A N 1
ATOM 840 C CA . ILE A 1 103 ? -12.316 -1.410 5.121 1.00 88.31 103 ILE A CA 1
ATOM 841 C C . ILE A 1 103 ? -13.780 -1.627 5.508 1.00 88.31 103 ILE A C 1
ATOM 843 O O . ILE A 1 103 ? -14.592 -1.810 4.574 1.00 88.31 103 ILE A O 1
#

pLDDT: mean 79.96, std 16.57, range [39.97, 96.62]

Organism: NCBI:txid412755

Mean predicted aligned error: 9.15 Å

Solvent-accessible surface area (backbone atoms only — not comparable to full-atom values): 6714 Å² total; per-residue (Å²): 133,83,85,76,70,81,73,68,87,74,67,76,79,71,84,85,75,84,74,90,66,92,66,76,88,59,94,48,80,62,53,56,55,52,51,55,49,49,59,54,54,67,76,46,96,64,62,56,50,75,50,77,42,71,59,89,70,60,70,58,53,59,48,46,58,57,53,54,50,50,34,57,75,71,70,36,46,72,44,82,45,77,54,50,99,82,60,53,68,68,61,54,51,53,51,52,54,58,49,62,76,69,86

Radius of gyration: 15.03 Å; Cα contacts (8 Å, |Δi|>4): 69; chains: 1; bounding box: 30×28×41 Å

Secondary structure (DSSP, 8-state):
-------GGG----------------SSHHHHHHHHHHHHHTTS--S-EEEEES-SSSHHHHHHHHHHHHHHHTT--EEEEE--TT--HHHHHHHHHHHHTT-

Sequence (103 aa):
IFIDEVPINEIRSPEFEIRNEGYPKFHWEFGKEIMEKIDTILNYNIAGAIEISSFQCGCDAVIKEFVEKKFKQNKTPFLYLLIDEHTGEAGIQTRLEAFMDTI